Protein AF-A0A316Q9H5-F1 (afdb_monomer_lite)

pLDDT: mean 86.21, std 14.07, range [37.66, 97.75]

Sequence (95 aa):
MKAAITRQEIKKMECTAERGRWVGLIKLGDIPAFAHWLSDEQHEWTIQSPDVSEALRAYKPGRPVLVIHYDGRHTVCTRAAMALWYTFLCFREDG

Structure (mmCIF, N/CA/C/O backbone):
data_AF-A0A316Q9H5-F1
#
_entry.id   AF-A0A316Q9H5-F1
#
loop_
_atom_site.group_PDB
_atom_site.id
_atom_site.type_symbol
_atom_site.label_atom_id
_atom_site.label_alt_id
_atom_site.label_comp_id
_atom_site.label_asym_id
_atom_site.label_entity_id
_atom_site.label_seq_id
_atom_site.pdbx_PDB_ins_code
_atom_site.Cartn_x
_atom_site.Cartn_y
_atom_site.Cartn_z
_atom_site.occupancy
_atom_site.B_iso_or_equiv
_atom_site.auth_seq_id
_atom_site.auth_comp_id
_atom_site.auth_asym_id
_atom_site.auth_atom_id
_atom_site.pdbx_PDB_model_num
ATOM 1 N N . MET A 1 1 ? -22.561 15.006 1.102 1.00 37.66 1 MET A N 1
ATOM 2 C CA . MET A 1 1 ? -21.491 15.556 1.966 1.00 37.66 1 MET A CA 1
ATOM 3 C C . MET A 1 1 ? -21.064 14.475 2.952 1.00 37.66 1 MET A C 1
ATOM 5 O O . MET A 1 1 ? -21.802 14.206 3.892 1.00 37.66 1 MET A O 1
ATOM 9 N N . LYS A 1 2 ? -19.951 13.777 2.686 1.00 44.41 2 LYS A N 1
ATOM 10 C CA . LYS A 1 2 ? -19.397 12.764 3.606 1.00 44.41 2 LYS A CA 1
ATOM 11 C C . LYS A 1 2 ? -18.728 13.459 4.798 1.00 44.41 2 LYS A C 1
ATOM 13 O O . LYS A 1 2 ? -18.190 14.552 4.654 1.00 44.41 2 LYS A O 1
ATOM 18 N N . ALA A 1 3 ? -18.849 12.830 5.963 1.00 50.62 3 ALA A N 1
ATOM 19 C CA . ALA A 1 3 ? -18.533 13.378 7.276 1.00 50.62 3 ALA A CA 1
ATOM 20 C C . ALA A 1 3 ? -17.113 13.963 7.373 1.00 50.62 3 ALA A C 1
ATOM 22 O O . ALA A 1 3 ? -16.141 13.336 6.957 1.00 50.62 3 ALA A O 1
ATOM 23 N N . ALA A 1 4 ? -17.008 15.157 7.963 1.00 70.69 4 ALA A N 1
ATOM 24 C CA . ALA A 1 4 ? -15.736 15.744 8.354 1.00 70.69 4 ALA A CA 1
ATOM 25 C C . ALA A 1 4 ? -15.061 14.842 9.397 1.00 70.69 4 ALA A C 1
ATOM 27 O O . ALA A 1 4 ? -15.682 14.494 10.403 1.00 70.69 4 ALA A O 1
ATOM 28 N N . ILE A 1 5 ? -13.803 14.474 9.144 1.00 67.75 5 ILE A N 1
ATOM 29 C CA . ILE A 1 5 ? -12.980 13.675 10.059 1.00 67.75 5 ILE A CA 1
ATOM 30 C C . ILE A 1 5 ? -13.018 14.325 11.448 1.00 67.75 5 ILE A C 1
ATOM 32 O O . ILE A 1 5 ? -12.706 15.508 11.616 1.00 67.75 5 ILE A O 1
ATOM 36 N N . THR A 1 6 ? -13.429 13.558 12.450 1.00 80.88 6 THR A N 1
ATOM 37 C CA . THR A 1 6 ? -13.591 14.038 13.822 1.00 80.88 6 THR A CA 1
ATOM 38 C C . THR A 1 6 ? -12.235 14.237 14.502 1.00 80.88 6 THR A C 1
ATOM 40 O O . THR A 1 6 ? -11.240 13.586 14.184 1.00 80.88 6 THR A O 1
ATOM 43 N N . ARG A 1 7 ? -12.179 15.090 15.534 1.00 75.69 7 ARG A N 1
ATOM 44 C CA . ARG A 1 7 ? -10.953 15.278 16.340 1.00 75.69 7 ARG A CA 1
ATOM 45 C C . ARG A 1 7 ? -10.435 13.981 16.976 1.00 75.69 7 ARG A C 1
ATOM 47 O O . ARG A 1 7 ? -9.232 13.844 17.172 1.00 75.69 7 ARG A O 1
ATOM 54 N N . GLN A 1 8 ? -11.318 13.036 17.304 1.00 77.81 8 GLN A N 1
ATOM 55 C CA . GLN A 1 8 ? -10.914 11.725 17.823 1.00 77.81 8 GLN A CA 1
ATOM 56 C C . GLN A 1 8 ? -10.219 10.877 16.756 1.00 77.81 8 GLN A C 1
ATOM 58 O O . GLN A 1 8 ? -9.217 10.228 17.056 1.00 77.81 8 GLN A O 1
ATOM 63 N N . GLU A 1 9 ? -10.708 10.912 15.517 1.00 75.44 9 GLU A N 1
ATOM 64 C CA . GLU A 1 9 ? -10.068 10.233 14.389 1.00 75.44 9 GLU A CA 1
ATOM 65 C C . GLU A 1 9 ? -8.705 10.848 14.079 1.00 75.44 9 GLU A C 1
ATOM 67 O O . GLU A 1 9 ? -7.738 10.102 13.941 1.00 75.44 9 GLU A O 1
ATOM 72 N N . ILE A 1 10 ? -8.588 12.180 14.107 1.00 73.62 10 ILE A N 1
ATOM 73 C CA . ILE A 1 10 ? -7.302 12.881 13.954 1.00 73.62 10 ILE A CA 1
ATOM 74 C C . ILE A 1 10 ? -6.310 12.430 15.035 1.00 73.62 10 ILE A C 1
ATOM 76 O O . ILE A 1 10 ? -5.215 11.978 14.714 1.00 73.62 10 ILE A O 1
ATOM 80 N N . LYS A 1 11 ? -6.707 12.439 16.313 1.00 75.88 11 LYS A N 1
ATOM 81 C CA . LYS A 1 11 ? -5.825 12.032 17.421 1.00 75.88 11 LYS A CA 1
ATOM 82 C C . LYS A 1 11 ? -5.398 10.560 17.328 1.00 75.88 11 LYS A C 1
ATOM 84 O O . LYS A 1 11 ? -4.272 10.195 17.664 1.00 75.88 11 LYS A O 1
ATOM 89 N N . LYS A 1 12 ? -6.291 9.691 16.844 1.00 74.06 12 LYS A N 1
ATOM 90 C CA . LYS A 1 12 ? -5.981 8.280 16.573 1.00 74.06 12 LYS A CA 1
ATOM 91 C C . LYS A 1 12 ? -5.006 8.138 15.401 1.00 74.06 12 LYS A C 1
ATOM 93 O O . LYS A 1 12 ? -4.099 7.305 15.467 1.00 74.06 12 LYS A O 1
ATOM 98 N N . MET A 1 13 ? -5.167 8.947 14.353 1.00 69.12 13 MET A N 1
ATOM 99 C CA . MET A 1 13 ? -4.242 9.008 13.220 1.00 69.12 13 MET A CA 1
ATOM 100 C C . MET A 1 13 ? -2.855 9.482 13.659 1.00 69.12 13 MET A C 1
ATOM 102 O O . MET A 1 13 ? -1.879 8.847 13.274 1.00 69.12 13 MET A O 1
ATOM 106 N N . GLU A 1 14 ? -2.762 10.509 14.506 1.00 68.00 14 GLU A N 1
ATOM 107 C CA . GLU A 1 14 ? -1.502 11.024 15.065 1.00 68.00 14 GLU A CA 1
ATOM 108 C C . GLU A 1 14 ? -0.766 9.960 15.889 1.00 68.00 14 GLU A C 1
ATOM 110 O O . GLU A 1 14 ? 0.392 9.655 15.617 1.00 68.00 14 GLU A O 1
ATOM 115 N N . CYS A 1 15 ? -1.457 9.298 16.820 1.00 68.19 15 CYS A N 1
ATOM 116 C CA . CYS A 1 15 ? -0.849 8.249 17.646 1.00 68.19 15 CYS A CA 1
ATOM 117 C C . CYS A 1 15 ? -0.419 7.020 16.815 1.00 68.19 15 CYS A C 1
ATOM 119 O O . CYS A 1 15 ? 0.561 6.341 17.122 1.00 68.19 15 CYS A O 1
ATOM 121 N N . THR A 1 16 ? -1.129 6.734 15.720 1.00 67.38 16 THR A N 1
ATOM 122 C CA . THR A 1 16 ? -0.727 5.691 14.759 1.00 67.38 16 THR A CA 1
ATOM 123 C C . THR A 1 16 ? 0.468 6.144 13.913 1.00 67.38 16 THR A C 1
ATOM 125 O O . THR A 1 16 ? 1.356 5.344 13.622 1.00 67.38 16 THR A O 1
ATOM 128 N N . ALA A 1 17 ? 0.535 7.434 13.570 1.00 62.91 17 ALA A N 1
ATOM 129 C CA . ALA A 1 17 ? 1.649 8.026 12.844 1.00 62.91 17 ALA A CA 1
ATOM 130 C C . ALA A 1 17 ? 2.955 7.996 13.640 1.00 62.91 17 ALA A C 1
ATOM 132 O O . ALA A 1 17 ? 3.992 7.666 13.063 1.00 62.91 17 ALA A O 1
ATOM 133 N N . GLU A 1 18 ? 2.902 8.241 14.952 1.00 63.50 18 GLU A N 1
ATOM 134 C CA . GLU A 1 18 ? 4.053 8.094 15.857 1.00 63.50 18 GLU A CA 1
ATOM 135 C C . GLU A 1 18 ? 4.603 6.660 15.880 1.00 63.50 18 GLU A C 1
ATOM 137 O O . GLU A 1 18 ? 5.811 6.457 15.964 1.00 63.50 18 GLU A O 1
ATOM 142 N N . ARG A 1 19 ? 3.736 5.649 15.730 1.00 71.06 19 ARG A N 1
ATOM 143 C CA . ARG A 1 19 ? 4.139 4.231 15.652 1.00 71.06 19 ARG A CA 1
ATOM 144 C C . ARG A 1 19 ? 4.746 3.846 14.299 1.00 71.06 19 ARG A C 1
ATOM 146 O O . ARG A 1 19 ? 5.286 2.749 14.164 1.00 71.06 19 ARG A O 1
ATOM 153 N N . GLY A 1 20 ? 4.620 4.701 13.281 1.00 77.31 20 GLY A N 1
ATOM 154 C CA . GLY A 1 20 ? 5.151 4.478 11.933 1.00 77.31 20 GLY A CA 1
ATOM 155 C C . GLY A 1 20 ? 4.496 3.331 11.150 1.00 77.31 20 GLY A C 1
ATOM 156 O O . GLY A 1 20 ? 4.949 3.018 10.045 1.00 77.31 20 GLY A O 1
ATOM 157 N N . ARG A 1 21 ? 3.441 2.708 11.692 1.00 84.12 21 ARG A N 1
ATOM 158 C CA . ARG A 1 21 ? 2.715 1.579 11.093 1.00 84.12 21 ARG A CA 1
ATOM 159 C C . ARG A 1 21 ? 1.215 1.741 11.294 1.00 84.12 21 ARG A C 1
ATOM 161 O O . ARG A 1 21 ? 0.764 2.011 12.404 1.00 84.12 21 ARG A O 1
ATOM 168 N N . TRP A 1 22 ? 0.448 1.502 10.236 1.00 88.50 22 TRP A N 1
ATOM 169 C CA . TRP A 1 22 ? -1.011 1.568 10.246 1.00 88.50 22 TRP A CA 1
ATOM 170 C C . TRP A 1 22 ? -1.588 0.169 10.112 1.00 88.50 22 TRP A C 1
ATOM 172 O O . TRP A 1 22 ? -1.310 -0.520 9.134 1.00 88.50 22 TRP A O 1
ATOM 182 N N . VAL A 1 23 ? -2.395 -0.234 11.093 1.00 89.50 23 VAL A N 1
ATOM 183 C CA . VAL A 1 23 ? -3.036 -1.553 11.148 1.00 89.50 23 VAL A CA 1
ATOM 184 C C . VAL A 1 23 ? -4.497 -1.422 10.727 1.00 89.50 23 VAL A C 1
ATOM 186 O O . VAL A 1 23 ? -5.226 -0.588 11.261 1.00 89.50 23 VAL A O 1
ATOM 189 N N . GLY A 1 24 ? -4.922 -2.238 9.764 1.00 89.19 24 GLY A N 1
ATOM 190 C CA . GLY A 1 24 ? -6.296 -2.297 9.263 1.00 89.19 24 GLY A CA 1
ATOM 191 C C . GLY A 1 24 ? -6.755 -1.074 8.464 1.00 89.19 24 GLY A C 1
ATOM 192 O O . GLY A 1 24 ? -7.953 -0.921 8.253 1.00 89.19 24 GLY A O 1
ATOM 193 N N . LEU A 1 25 ? -5.834 -0.200 8.039 1.00 91.12 25 LEU A N 1
ATOM 194 C CA . LEU A 1 25 ? -6.167 0.996 7.258 1.00 91.12 25 LEU A CA 1
ATOM 195 C C . LEU A 1 25 ? -6.707 0.650 5.862 1.00 91.12 25 LEU A C 1
ATOM 197 O O . LEU A 1 25 ? -7.663 1.269 5.402 1.00 91.12 25 LEU A O 1
ATOM 201 N N . ILE A 1 26 ? -6.082 -0.323 5.200 1.00 93.50 26 ILE A N 1
ATOM 202 C CA . ILE A 1 26 ? -6.416 -0.748 3.841 1.00 93.50 26 ILE A CA 1
ATOM 203 C C . ILE A 1 26 ? -7.177 -2.063 3.970 1.00 93.50 26 ILE A C 1
ATOM 205 O O . ILE A 1 26 ? -6.670 -3.026 4.535 1.00 93.50 26 ILE A O 1
ATOM 209 N N . LYS A 1 27 ? -8.418 -2.141 3.492 1.00 93.56 27 LYS A N 1
ATOM 210 C CA . LYS A 1 27 ? -9.132 -3.422 3.538 1.00 93.56 27 LYS A CA 1
ATOM 211 C C . LYS A 1 27 ? -8.531 -4.357 2.496 1.00 93.56 27 LYS A C 1
ATOM 213 O O . LYS A 1 27 ? -8.268 -3.934 1.377 1.00 93.56 27 LYS A O 1
ATOM 218 N N . LEU A 1 28 ? -8.385 -5.638 2.839 1.00 93.56 28 LEU A N 1
ATOM 219 C CA . LEU A 1 28 ? -7.831 -6.647 1.928 1.00 93.56 28 LEU A CA 1
ATOM 220 C C . LEU A 1 28 ? -8.572 -6.672 0.575 1.00 93.56 28 LEU A C 1
ATOM 222 O O . LEU A 1 28 ? -7.940 -6.749 -0.470 1.00 93.56 28 LEU A O 1
ATOM 226 N N . GLY A 1 29 ? -9.902 -6.520 0.594 1.00 94.31 29 GLY A N 1
ATOM 227 C CA . GLY A 1 29 ? -10.731 -6.472 -0.616 1.00 94.31 29 GLY A CA 1
ATOM 228 C C . GLY A 1 29 ? -10.563 -5.214 -1.479 1.00 94.31 29 GLY A C 1
ATOM 229 O O . GLY A 1 29 ? -10.908 -5.253 -2.652 1.00 94.31 29 GLY A O 1
ATOM 230 N N . ASP A 1 30 ? -10.006 -4.126 -0.938 1.00 95.38 30 ASP A N 1
ATOM 231 C CA . ASP A 1 30 ? -9.740 -2.899 -1.700 1.00 95.38 30 ASP A CA 1
ATOM 232 C C . ASP A 1 30 ? -8.351 -2.907 -2.369 1.00 95.38 30 ASP A C 1
ATOM 234 O O . ASP A 1 30 ? -8.055 -2.038 -3.193 1.00 95.38 30 ASP A O 1
ATOM 238 N N . ILE A 1 31 ? -7.487 -3.875 -2.032 1.00 95.12 31 ILE A N 1
ATOM 239 C CA . ILE A 1 31 ? -6.120 -3.955 -2.565 1.00 95.12 31 ILE A CA 1
ATOM 240 C C . ILE A 1 31 ? -6.087 -4.055 -4.094 1.00 95.12 31 ILE A C 1
ATOM 242 O O . ILE A 1 31 ? -5.271 -3.344 -4.676 1.00 95.12 31 ILE A O 1
ATOM 246 N N . PRO A 1 32 ? -6.942 -4.842 -4.779 1.00 95.88 32 PRO A N 1
ATOM 247 C CA . PRO A 1 32 ? -6.918 -4.901 -6.241 1.00 95.88 32 PRO A CA 1
ATOM 248 C C . PRO A 1 32 ? -7.184 -3.544 -6.906 1.00 95.88 32 PRO A C 1
ATOM 250 O O . PRO A 1 32 ? -6.468 -3.162 -7.828 1.00 95.88 32 PRO A O 1
ATOM 253 N N . ALA A 1 33 ? -8.163 -2.782 -6.407 1.00 95.81 33 ALA A N 1
ATOM 254 C CA . ALA A 1 33 ? -8.476 -1.455 -6.938 1.00 95.81 33 ALA A CA 1
ATOM 255 C C . ALA A 1 33 ? -7.330 -0.464 -6.685 1.00 95.81 33 ALA A C 1
ATOM 257 O O . ALA A 1 33 ? -6.975 0.324 -7.559 1.00 95.81 33 ALA A O 1
ATOM 258 N N . PHE A 1 34 ? -6.712 -0.540 -5.506 1.00 96.19 34 PHE A N 1
ATOM 259 C CA . PHE A 1 34 ? -5.556 0.288 -5.182 1.00 96.19 34 PHE A CA 1
ATOM 260 C C . PHE A 1 34 ? -4.326 -0.066 -6.019 1.00 96.19 34 PHE A C 1
ATOM 262 O O . PHE A 1 34 ? -3.636 0.827 -6.498 1.00 96.19 34 PHE A O 1
ATOM 269 N N . ALA A 1 35 ? -4.065 -1.357 -6.228 1.00 96.81 35 ALA A N 1
ATOM 270 C CA . ALA A 1 35 ? -2.979 -1.831 -7.075 1.00 96.81 35 ALA A CA 1
ATOM 271 C C . ALA A 1 35 ? -3.160 -1.355 -8.521 1.00 96.81 35 ALA A C 1
ATOM 273 O O . ALA A 1 35 ? -2.199 -0.886 -9.122 1.00 96.81 35 ALA A O 1
ATOM 274 N N . HIS A 1 36 ? -4.392 -1.403 -9.039 1.00 96.06 36 HIS A N 1
ATOM 275 C CA . HIS A 1 36 ? -4.708 -0.885 -10.366 1.00 96.06 36 HIS A CA 1
ATOM 276 C C . HIS A 1 36 ? -4.406 0.614 -10.482 1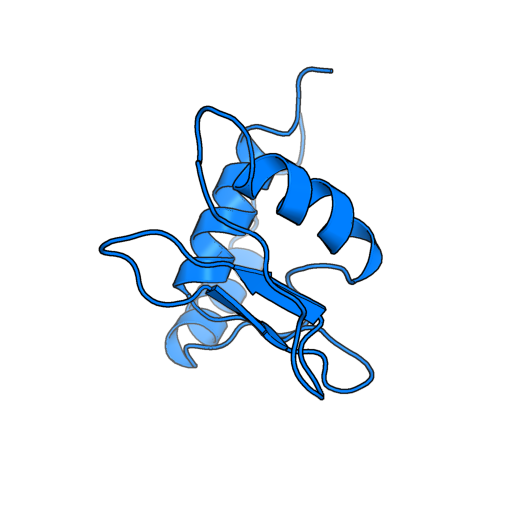.00 96.06 36 HIS A C 1
ATOM 278 O O . HIS A 1 36 ? -3.667 1.004 -11.381 1.00 96.06 36 HIS A O 1
ATOM 284 N N . TRP A 1 37 ? -4.888 1.423 -9.530 1.00 96.12 37 TRP A N 1
ATOM 285 C CA . TRP A 1 37 ? -4.613 2.865 -9.475 1.00 96.12 37 TRP A CA 1
ATOM 286 C C . TRP A 1 37 ? -3.116 3.178 -9.373 1.00 96.12 37 TRP A C 1
ATOM 288 O O . TRP A 1 37 ? -2.614 4.057 -10.057 1.00 96.12 37 TRP A O 1
ATOM 298 N N . LEU A 1 38 ? -2.366 2.425 -8.563 1.00 96.69 38 LEU A N 1
ATOM 299 C CA . LEU A 1 38 ? -0.914 2.592 -8.471 1.00 96.69 38 LEU A CA 1
ATOM 300 C C . LEU A 1 38 ? -0.218 2.334 -9.816 1.00 96.69 38 LEU A C 1
ATOM 302 O O . LEU A 1 38 ? 0.770 2.997 -10.124 1.00 96.69 38 LEU A O 1
ATOM 306 N N . SER A 1 39 ? -0.710 1.370 -10.592 1.00 96.50 39 SER A N 1
ATOM 307 C CA . SER A 1 39 ? -0.099 0.930 -11.851 1.00 96.50 39 SER A CA 1
ATOM 308 C C . SER A 1 39 ? -0.570 1.653 -13.107 1.00 96.50 39 SER A C 1
ATOM 310 O O . SER A 1 39 ? -0.146 1.277 -14.199 1.00 96.50 39 SER A O 1
ATOM 312 N N . ASP A 1 40 ? -1.457 2.639 -12.981 1.00 94.75 40 ASP A N 1
ATOM 313 C CA . ASP A 1 40 ? -1.940 3.386 -14.139 1.00 94.75 40 ASP A CA 1
ATOM 314 C C . ASP A 1 40 ? -0.827 4.241 -14.784 1.00 94.75 40 ASP A C 1
ATOM 316 O O . ASP A 1 40 ? 0.283 4.380 -14.260 1.00 94.75 40 ASP A O 1
ATOM 320 N N . GLU A 1 41 ? -1.133 4.827 -15.941 1.00 92.31 41 GLU A N 1
ATOM 321 C CA . GLU A 1 41 ? -0.186 5.648 -16.708 1.00 92.31 41 GLU A CA 1
ATOM 322 C C . GLU A 1 41 ? 0.279 6.905 -15.957 1.00 92.31 41 GLU A C 1
ATOM 324 O O . GLU A 1 41 ? 1.337 7.450 -16.261 1.00 92.31 41 GLU A O 1
ATOM 329 N N . GLN A 1 42 ? -0.488 7.376 -14.972 1.00 92.50 42 GLN A N 1
ATOM 330 C CA . GLN A 1 42 ? -0.165 8.573 -14.201 1.00 92.50 42 GLN A CA 1
ATOM 331 C C . GLN A 1 42 ? 0.753 8.256 -13.011 1.00 92.50 42 GLN A C 1
ATOM 333 O O . GLN A 1 42 ? 1.630 9.051 -12.654 1.00 92.50 42 GLN A O 1
ATOM 338 N N . HIS A 1 43 ? 0.543 7.116 -12.358 1.00 93.56 43 HIS A N 1
ATOM 339 C CA . HIS A 1 43 ? 1.197 6.746 -11.109 1.00 93.56 43 HIS A CA 1
ATOM 340 C C . HIS A 1 43 ? 2.373 5.791 -11.333 1.00 93.56 43 HIS A C 1
ATOM 342 O O . HIS A 1 43 ? 3.334 5.855 -10.559 1.00 93.56 43 HIS A O 1
ATOM 348 N N . GLU A 1 44 ? 2.363 4.999 -12.408 1.00 95.38 44 GLU A N 1
ATOM 349 C CA . GLU A 1 44 ? 3.487 4.223 -12.960 1.00 95.38 44 GLU A CA 1
ATOM 350 C C . GLU A 1 44 ? 4.218 3.325 -11.942 1.00 95.38 44 GLU A C 1
ATOM 352 O O . GLU A 1 44 ? 5.430 3.096 -12.035 1.00 95.38 44 GLU A O 1
ATOM 357 N N . TRP A 1 45 ? 3.521 2.836 -10.918 1.00 97.44 45 TRP A N 1
ATOM 358 C CA . TRP A 1 45 ? 4.088 1.819 -10.042 1.00 97.44 45 TRP A CA 1
ATOM 359 C C . TRP A 1 45 ? 4.030 0.461 -10.733 1.00 97.44 45 TRP A C 1
ATOM 361 O O . TRP A 1 45 ? 3.002 0.029 -11.244 1.00 97.44 45 TRP A O 1
ATOM 371 N N . THR A 1 46 ? 5.131 -0.275 -10.683 1.00 97.75 46 THR A N 1
ATOM 372 C CA . THR A 1 46 ? 5.168 -1.668 -11.121 1.00 97.75 46 THR A CA 1
ATOM 373 C C . THR A 1 46 ? 4.696 -2.565 -9.984 1.00 97.75 46 THR A C 1
ATOM 375 O O . THR A 1 46 ? 5.373 -2.664 -8.956 1.00 97.75 46 THR A O 1
ATOM 378 N N . ILE A 1 47 ? 3.553 -3.232 -10.159 1.00 97.56 47 ILE A N 1
ATOM 379 C CA . ILE A 1 47 ? 3.087 -4.252 -9.213 1.00 97.56 47 ILE A CA 1
ATOM 380 C C . ILE A 1 47 ? 3.947 -5.503 -9.371 1.00 97.56 47 ILE A C 1
AT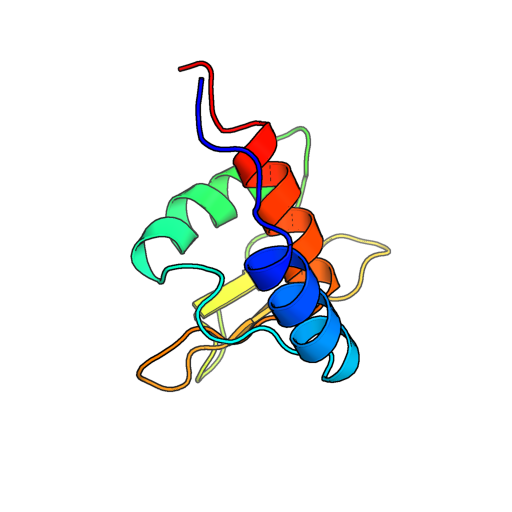OM 382 O O . ILE A 1 47 ? 4.181 -5.979 -10.480 1.00 97.56 47 ILE A O 1
ATOM 386 N N . GLN A 1 48 ? 4.430 -6.028 -8.251 1.00 96.25 48 GLN A N 1
ATOM 387 C CA . GLN A 1 48 ? 5.226 -7.248 -8.197 1.00 96.25 48 GLN A CA 1
ATOM 388 C C . GLN A 1 48 ? 4.442 -8.350 -7.490 1.00 96.25 48 GLN A C 1
ATOM 390 O O . GLN A 1 48 ? 3.493 -8.074 -6.752 1.00 96.2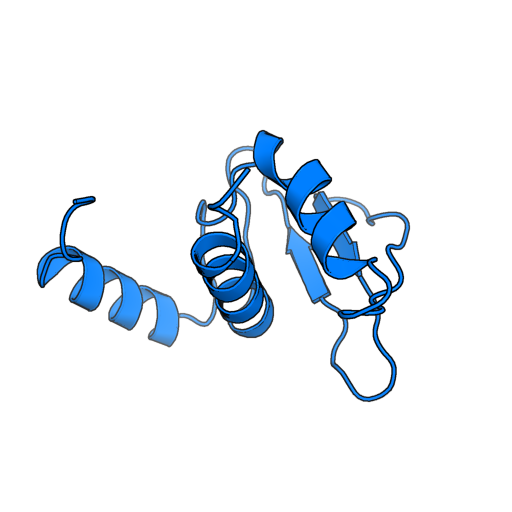5 48 GLN A O 1
ATOM 395 N N . SER A 1 49 ? 4.864 -9.601 -7.686 1.00 94.38 49 SER A N 1
ATOM 396 C CA . SER A 1 49 ? 4.366 -10.703 -6.863 1.00 94.38 49 SER A CA 1
ATOM 397 C C . SER A 1 49 ? 4.660 -10.393 -5.389 1.00 94.38 49 SER A C 1
ATOM 399 O O . SER A 1 49 ? 5.822 -10.133 -5.067 1.00 94.38 49 SER A O 1
ATOM 401 N N . PRO A 1 50 ? 3.651 -10.396 -4.501 1.00 93.75 50 PRO A N 1
ATOM 402 C CA . PRO A 1 50 ? 3.882 -10.264 -3.068 1.00 93.75 50 PRO A CA 1
ATOM 403 C C . PRO A 1 50 ? 4.674 -11.462 -2.524 1.00 93.75 50 PRO A C 1
ATOM 405 O O . PRO A 1 50 ? 4.496 -12.588 -3.000 1.00 93.75 50 PRO A O 1
ATOM 408 N N . ASP A 1 51 ? 5.519 -11.224 -1.519 1.00 93.31 51 ASP A N 1
ATOM 409 C CA . ASP A 1 51 ? 6.179 -12.284 -0.748 1.00 93.31 51 ASP A CA 1
ATOM 410 C C . ASP A 1 51 ? 5.244 -12.876 0.328 1.00 93.31 51 ASP A C 1
ATOM 412 O O . ASP A 1 51 ? 4.107 -12.441 0.537 1.00 93.31 51 ASP A O 1
ATOM 416 N N . VAL A 1 52 ? 5.732 -13.880 1.066 1.00 90.88 52 VAL A N 1
ATOM 417 C CA . VAL A 1 52 ? 5.021 -14.431 2.229 1.00 90.88 52 VAL A CA 1
ATOM 418 C C . VAL A 1 52 ? 4.676 -13.303 3.206 1.00 90.88 52 VAL A C 1
ATOM 420 O O . VAL A 1 52 ? 5.539 -12.507 3.571 1.00 90.88 52 VAL A O 1
ATOM 423 N N . SER A 1 53 ? 3.425 -13.269 3.675 1.00 90.62 53 SER A N 1
ATOM 424 C CA . SER A 1 53 ? 2.862 -12.230 4.560 1.00 90.62 53 SER A CA 1
ATOM 425 C C . SER A 1 53 ? 2.713 -10.834 3.939 1.00 90.62 53 SER A C 1
ATOM 427 O O . SER A 1 53 ? 2.407 -9.875 4.650 1.00 90.62 53 SER A O 1
ATOM 429 N N . GLU A 1 54 ? 2.871 -10.701 2.622 1.00 95.94 54 GLU A N 1
ATOM 430 C CA . GLU A 1 54 ? 2.563 -9.480 1.880 1.00 95.94 54 GLU A CA 1
ATOM 431 C C . GLU A 1 54 ? 1.236 -9.631 1.134 1.00 95.94 54 GLU A C 1
ATOM 433 O O . GLU A 1 54 ? 0.941 -10.655 0.526 1.00 95.94 54 GLU A O 1
ATOM 438 N N . ALA A 1 55 ? 0.420 -8.585 1.181 1.00 96.06 55 ALA A N 1
ATOM 439 C CA . ALA A 1 55 ? -0.799 -8.479 0.393 1.00 96.06 55 ALA A CA 1
ATOM 440 C C . ALA A 1 55 ? -0.601 -7.620 -0.864 1.00 96.06 55 ALA A C 1
ATOM 442 O O . ALA A 1 55 ? -1.346 -7.760 -1.829 1.00 96.06 55 ALA A O 1
ATOM 443 N N . LEU A 1 56 ? 0.397 -6.732 -0.858 1.00 97.38 56 LEU A N 1
ATOM 444 C CA . LEU A 1 56 ? 0.780 -5.925 -2.011 1.00 97.38 56 LEU A CA 1
ATOM 445 C C . LEU A 1 56 ? 2.263 -5.577 -1.941 1.00 97.38 56 LEU A C 1
ATOM 447 O O . LEU A 1 56 ? 2.741 -5.126 -0.896 1.00 97.38 56 LEU A O 1
ATOM 451 N N . ARG A 1 57 ? 2.936 -5.687 -3.085 1.00 97.25 57 ARG A N 1
ATOM 452 C CA . ARG A 1 57 ? 4.280 -5.166 -3.316 1.00 97.25 57 ARG A CA 1
ATOM 453 C C . ARG A 1 57 ? 4.293 -4.346 -4.599 1.00 97.25 57 ARG A C 1
ATOM 455 O O . ARG A 1 57 ? 3.862 -4.828 -5.645 1.00 97.25 57 ARG A O 1
ATOM 462 N N . ALA A 1 58 ? 4.790 -3.116 -4.525 1.00 97.06 58 ALA A N 1
ATOM 463 C CA . ALA A 1 58 ? 4.919 -2.248 -5.688 1.00 97.06 58 ALA A CA 1
ATOM 464 C C . ALA A 1 58 ? 6.242 -1.475 -5.683 1.00 97.06 58 ALA A C 1
ATOM 466 O O . ALA A 1 58 ? 6.740 -1.046 -4.639 1.00 97.06 58 ALA A O 1
ATOM 467 N N . TYR A 1 59 ? 6.801 -1.276 -6.871 1.00 96.19 59 TYR A N 1
ATOM 468 C CA . TYR A 1 59 ? 8.072 -0.596 -7.087 1.00 96.19 59 TYR A CA 1
ATOM 469 C C . TYR A 1 59 ? 7.893 0.621 -7.995 1.00 96.19 59 TYR A C 1
ATOM 471 O O . TYR A 1 59 ? 7.201 0.543 -9.005 1.00 96.19 59 TYR A O 1
ATOM 479 N N . LYS A 1 60 ? 8.562 1.729 -7.666 1.00 95.38 60 LYS A N 1
ATOM 480 C CA . LYS A 1 60 ? 8.727 2.875 -8.566 1.00 95.38 60 LYS A CA 1
ATOM 481 C C . LYS A 1 60 ? 10.178 3.368 -8.488 1.00 95.38 60 LYS A C 1
ATOM 483 O O . LYS A 1 60 ? 10.674 3.559 -7.372 1.00 95.38 60 LYS A O 1
ATOM 488 N N . PRO A 1 61 ? 10.873 3.587 -9.621 1.00 93.38 61 PRO A N 1
ATOM 489 C CA . PRO A 1 61 ? 12.232 4.120 -9.611 1.00 93.38 61 PRO A CA 1
ATOM 490 C C . PRO A 1 61 ? 12.347 5.404 -8.778 1.00 93.38 61 PRO A C 1
ATOM 492 O O . PRO A 1 61 ? 11.493 6.286 -8.842 1.00 93.38 61 PRO A O 1
ATOM 495 N N . GLY A 1 62 ? 13.394 5.497 -7.954 1.00 92.00 62 GLY A N 1
ATOM 496 C CA . GLY A 1 62 ? 13.611 6.643 -7.061 1.00 92.00 62 GLY A CA 1
ATOM 497 C C . GLY A 1 62 ? 12.675 6.710 -5.845 1.00 92.00 62 GLY A C 1
ATOM 498 O O . GLY A 1 62 ? 12.724 7.685 -5.093 1.00 92.00 62 GLY A O 1
ATOM 499 N N . ARG A 1 63 ? 11.833 5.693 -5.616 1.00 92.25 63 ARG A N 1
ATOM 500 C CA . ARG A 1 63 ? 10.983 5.569 -4.424 1.00 92.25 63 ARG A CA 1
ATOM 501 C C . ARG A 1 63 ? 11.327 4.294 -3.645 1.00 92.25 63 ARG A C 1
ATOM 503 O O . ARG A 1 63 ? 11.728 3.298 -4.245 1.00 92.25 63 ARG A O 1
ATOM 510 N N . PRO A 1 64 ? 11.158 4.292 -2.310 1.00 91.38 64 PRO A N 1
ATOM 511 C CA . PRO A 1 64 ? 11.185 3.056 -1.539 1.00 91.38 64 PRO A CA 1
ATOM 512 C C . PRO A 1 64 ? 10.119 2.078 -2.041 1.00 91.38 64 PRO A C 1
ATOM 514 O O . PRO A 1 64 ? 9.038 2.504 -2.455 1.00 91.38 64 PRO A O 1
ATOM 517 N N . VAL A 1 65 ? 10.409 0.778 -1.952 1.00 92.81 65 VAL A N 1
ATOM 518 C CA . VAL A 1 65 ? 9.430 -0.272 -2.257 1.00 92.81 65 VAL A CA 1
ATOM 519 C C . VAL A 1 65 ? 8.211 -0.094 -1.357 1.00 92.81 65 VAL A C 1
ATOM 521 O O . VAL A 1 65 ? 8.324 0.052 -0.136 1.00 92.81 65 VAL A O 1
ATOM 524 N N . LEU A 1 66 ? 7.039 -0.094 -1.976 1.00 95.38 66 LEU A N 1
ATOM 525 C CA . LEU A 1 66 ? 5.765 -0.048 -1.290 1.00 95.38 66 LEU A CA 1
ATOM 526 C C . LEU A 1 66 ? 5.365 -1.469 -0.904 1.00 95.38 66 LEU A C 1
ATOM 528 O O . LEU A 1 66 ? 5.187 -2.312 -1.778 1.00 95.38 66 LEU A O 1
ATOM 532 N N . VAL A 1 67 ? 5.190 -1.715 0.394 1.00 95.50 67 VAL A N 1
ATOM 533 C CA . VAL A 1 67 ? 4.740 -3.013 0.908 1.00 95.50 67 VAL A CA 1
ATOM 534 C C . VAL A 1 67 ? 3.540 -2.823 1.831 1.00 95.50 67 VAL A C 1
ATOM 536 O O . VAL A 1 67 ? 3.562 -1.986 2.743 1.00 95.50 67 VAL A O 1
ATOM 539 N N . ILE A 1 68 ? 2.494 -3.611 1.590 1.00 96.00 68 ILE A N 1
ATOM 540 C CA . ILE A 1 68 ? 1.378 -3.818 2.514 1.00 96.00 68 ILE A CA 1
ATOM 541 C C . ILE A 1 68 ? 1.482 -5.254 3.013 1.00 96.00 68 ILE A C 1
ATOM 543 O O . ILE A 1 68 ? 1.356 -6.190 2.228 1.00 96.00 68 ILE A O 1
ATOM 547 N N . HIS A 1 69 ? 1.684 -5.430 4.313 1.00 96.06 69 HIS A N 1
ATOM 548 C CA . HIS A 1 69 ? 1.690 -6.742 4.951 1.00 96.06 69 HIS A CA 1
ATOM 549 C C . HIS A 1 69 ? 0.276 -7.185 5.321 1.00 96.06 69 HIS A C 1
ATOM 551 O O . HIS A 1 69 ? -0.608 -6.346 5.497 1.00 96.06 69 HIS A O 1
ATOM 557 N N . TYR A 1 70 ? 0.080 -8.487 5.506 1.00 94.62 70 TYR A N 1
ATOM 558 C CA . TYR A 1 70 ? -1.125 -9.073 6.081 1.00 94.62 70 TYR A CA 1
ATOM 559 C C . TYR A 1 70 ? -0.739 -10.065 7.176 1.00 94.62 70 TYR A C 1
ATOM 561 O O . TYR A 1 70 ? -0.040 -11.042 6.921 1.00 94.62 70 TYR A O 1
ATOM 569 N N . ASP A 1 71 ? -1.198 -9.807 8.400 1.00 90.12 71 ASP A N 1
ATOM 570 C CA . ASP A 1 71 ? -0.862 -10.615 9.583 1.00 90.12 71 ASP A CA 1
ATOM 571 C C . ASP A 1 71 ? -1.810 -11.813 9.801 1.00 90.12 71 ASP A C 1
ATOM 573 O O . ASP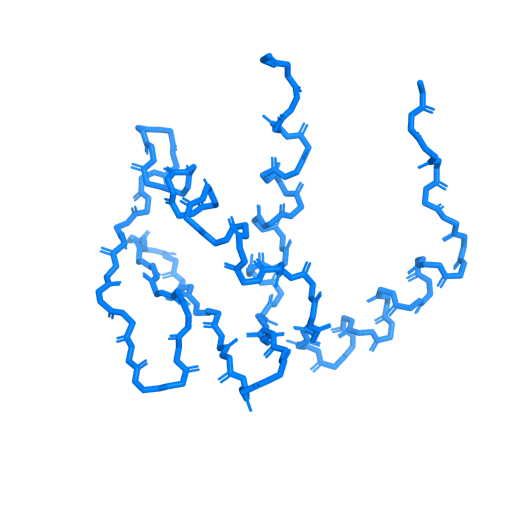 A 1 71 ? -1.760 -12.472 10.838 1.00 90.12 71 ASP A O 1
ATOM 577 N N . GLY A 1 72 ? -2.692 -12.093 8.836 1.00 90.06 72 GLY A N 1
ATOM 578 C CA . GLY A 1 72 ? -3.747 -13.103 8.950 1.00 90.06 72 GLY A CA 1
ATOM 579 C C . GLY A 1 72 ? -5.100 -12.541 9.392 1.00 90.06 72 GLY A C 1
ATOM 580 O O . GLY A 1 72 ? -6.112 -13.230 9.246 1.00 90.06 72 GLY A O 1
ATOM 581 N N . ARG A 1 73 ? -5.149 -11.294 9.879 1.00 91.00 73 ARG A N 1
ATOM 582 C CA . ARG A 1 73 ? -6.382 -10.627 10.328 1.00 91.00 73 ARG A CA 1
ATOM 583 C C . ARG A 1 73 ? -6.518 -9.194 9.815 1.00 91.00 73 ARG A C 1
ATOM 585 O O . ARG A 1 73 ? -7.619 -8.757 9.481 1.00 91.00 73 ARG A O 1
ATOM 592 N N . HIS A 1 74 ? -5.420 -8.454 9.759 1.00 91.44 74 HIS A N 1
ATOM 593 C CA . HIS A 1 74 ? -5.359 -7.050 9.390 1.00 91.44 74 HIS A CA 1
ATOM 594 C C . HIS A 1 74 ? -4.198 -6.788 8.432 1.00 91.44 74 HIS A C 1
ATOM 596 O O . HIS A 1 74 ? -3.153 -7.437 8.472 1.00 91.44 74 HIS A O 1
ATOM 602 N N . THR A 1 75 ? -4.366 -5.784 7.572 1.00 94.81 75 THR A N 1
ATOM 603 C CA . THR A 1 75 ? -3.244 -5.267 6.792 1.00 94.81 75 THR A CA 1
ATOM 604 C C . THR A 1 75 ? -2.371 -4.369 7.656 1.00 94.81 75 THR A C 1
ATOM 606 O O . THR A 1 75 ? -2.899 -3.598 8.459 1.00 94.81 75 THR A O 1
ATOM 609 N N . VAL A 1 76 ? -1.064 -4.362 7.429 1.00 93.00 76 VAL A N 1
ATOM 610 C CA . VAL A 1 76 ? -0.130 -3.442 8.082 1.00 93.00 76 VAL A CA 1
ATOM 611 C C . VAL A 1 76 ? 0.658 -2.697 7.018 1.00 93.00 76 VAL A C 1
ATOM 613 O O . VAL A 1 76 ? 1.290 -3.318 6.167 1.00 93.00 76 VAL A O 1
ATOM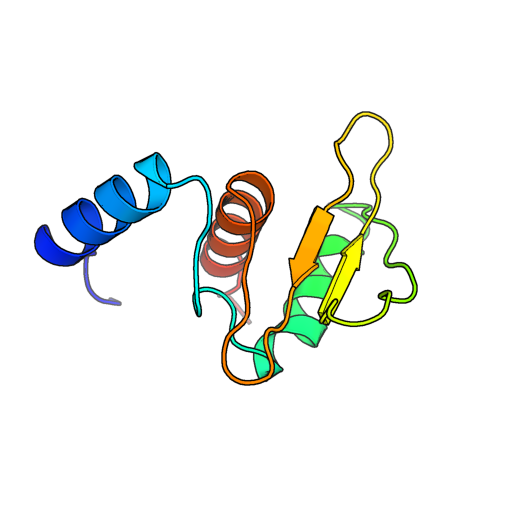 616 N N . CYS A 1 77 ? 0.639 -1.367 7.052 1.00 92.50 77 CYS A N 1
ATOM 617 C CA . CYS A 1 77 ? 1.313 -0.557 6.040 1.00 92.50 77 CYS A CA 1
ATOM 618 C C . CYS A 1 77 ? 2.143 0.583 6.643 1.00 92.50 77 CYS A C 1
ATOM 620 O O . CYS A 1 77 ? 1.947 0.999 7.789 1.00 92.50 77 CYS A O 1
ATOM 622 N N . THR A 1 78 ? 3.096 1.081 5.856 1.00 90.25 78 THR A N 1
ATOM 623 C CA . THR A 1 78 ? 3.978 2.197 6.227 1.00 90.25 78 THR A CA 1
ATOM 624 C C . THR A 1 78 ? 3.301 3.553 6.016 1.00 90.25 78 THR A C 1
ATOM 626 O O . THR A 1 78 ? 2.222 3.648 5.427 1.00 90.25 78 THR A O 1
ATOM 629 N N . ARG A 1 79 ? 3.971 4.635 6.436 1.00 87.75 79 ARG A N 1
ATOM 630 C CA . ARG A 1 79 ? 3.509 6.012 6.193 1.00 87.75 79 ARG A CA 1
ATOM 631 C C . ARG A 1 79 ? 3.380 6.338 4.704 1.00 87.75 79 ARG A C 1
ATOM 633 O O . ARG A 1 79 ? 2.454 7.041 4.322 1.00 87.75 79 ARG A O 1
ATOM 640 N N . ALA A 1 80 ? 4.290 5.828 3.873 1.00 89.44 80 ALA A N 1
ATOM 641 C CA . ALA A 1 80 ? 4.237 6.033 2.426 1.00 89.44 80 ALA A CA 1
ATOM 642 C C . ALA A 1 80 ? 2.990 5.370 1.822 1.00 89.44 80 ALA A C 1
ATOM 644 O O . ALA A 1 80 ? 2.263 6.004 1.063 1.00 89.44 80 ALA A O 1
ATOM 645 N N . ALA A 1 81 ? 2.696 4.136 2.241 1.00 92.56 81 ALA A N 1
ATOM 646 C CA . ALA A 1 81 ? 1.481 3.436 1.838 1.00 92.56 81 ALA A CA 1
ATOM 647 C C . ALA A 1 81 ? 0.213 4.124 2.330 1.00 92.56 81 ALA A C 1
ATOM 649 O O . ALA A 1 81 ? -0.736 4.257 1.568 1.00 92.56 81 ALA A O 1
ATOM 650 N N . MET A 1 82 ? 0.217 4.621 3.567 1.00 92.06 82 MET A N 1
ATOM 651 C CA . MET A 1 82 ? -0.891 5.407 4.103 1.00 92.06 82 MET A CA 1
ATOM 652 C C . MET A 1 82 ? -1.145 6.672 3.269 1.00 92.06 82 MET A C 1
ATOM 654 O O . MET A 1 82 ? -2.291 6.945 2.920 1.00 92.06 82 MET A O 1
ATOM 658 N N . ALA A 1 83 ? -0.099 7.422 2.911 1.00 90.56 83 ALA A N 1
ATOM 659 C CA . ALA A 1 83 ? -0.245 8.648 2.128 1.00 90.56 83 ALA A CA 1
ATOM 660 C C . ALA A 1 83 ? -0.804 8.372 0.722 1.00 90.56 83 ALA A C 1
ATOM 662 O O . ALA A 1 83 ? -1.723 9.060 0.277 1.00 90.56 83 ALA A O 1
ATOM 663 N N . LEU A 1 84 ? -0.297 7.338 0.044 1.00 94.31 84 LEU A N 1
ATOM 664 C CA . LEU A 1 84 ? -0.811 6.917 -1.262 1.00 94.31 84 LEU A CA 1
ATOM 665 C C . LEU A 1 84 ? -2.246 6.402 -1.166 1.00 94.31 84 LEU A C 1
ATOM 667 O O . LEU A 1 84 ? -3.062 6.729 -2.017 1.00 94.31 84 LEU A O 1
ATOM 671 N N . TRP A 1 85 ? -2.574 5.660 -0.110 1.00 94.81 85 TRP A N 1
ATOM 672 C CA . TRP A 1 85 ? -3.929 5.178 0.125 1.00 94.81 85 TRP A CA 1
ATOM 673 C C . TRP A 1 85 ? -4.924 6.326 0.302 1.00 94.81 85 TRP A C 1
ATOM 675 O O . TRP A 1 85 ? -5.962 6.334 -0.350 1.00 94.81 85 TRP A O 1
ATOM 685 N N . TYR A 1 86 ? -4.614 7.332 1.123 1.00 92.31 86 TYR A N 1
ATOM 686 C CA . TYR A 1 86 ? -5.496 8.497 1.238 1.00 92.31 86 TYR A CA 1
ATOM 687 C C . TYR A 1 86 ? -5.567 9.310 -0.053 1.00 92.31 86 TYR A C 1
ATOM 689 O O . TYR A 1 86 ? -6.634 9.817 -0.377 1.00 92.31 86 TYR A O 1
ATOM 697 N N . THR A 1 87 ? -4.469 9.394 -0.809 1.00 92.81 87 THR A N 1
ATOM 698 C CA . THR A 1 87 ? -4.473 10.024 -2.137 1.00 92.81 87 THR A CA 1
ATOM 699 C C . THR A 1 87 ? -5.455 9.300 -3.054 1.00 92.81 87 THR A C 1
ATOM 701 O O . THR A 1 87 ? -6.368 9.928 -3.579 1.00 92.81 87 THR A O 1
ATOM 704 N N . PHE A 1 88 ? -5.349 7.974 -3.150 1.00 93.56 88 PHE A N 1
ATOM 705 C CA . PHE A 1 88 ? -6.304 7.137 -3.867 1.00 93.56 88 PHE A CA 1
ATOM 706 C C . PHE A 1 88 ? -7.739 7.413 -3.416 1.00 93.56 88 PHE A C 1
ATOM 708 O O . PHE A 1 88 ? -8.575 7.713 -4.254 1.00 93.56 88 PHE A O 1
ATOM 715 N N . LEU A 1 89 ? -8.026 7.409 -2.109 1.00 90.75 89 LEU A N 1
ATOM 716 C CA . LEU A 1 89 ? -9.372 7.684 -1.592 1.00 90.75 89 LEU A CA 1
ATOM 717 C C . LEU A 1 89 ? -9.921 9.060 -1.994 1.00 90.75 89 LEU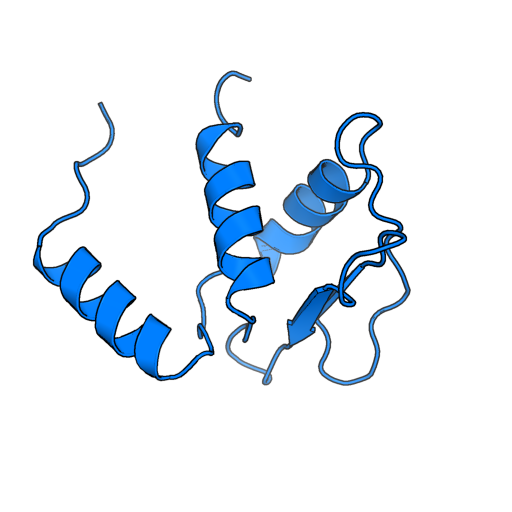 A C 1
ATOM 719 O O . LEU A 1 89 ? -11.116 9.160 -2.261 1.00 90.75 89 LEU A O 1
ATOM 723 N N . CYS A 1 90 ? -9.082 10.096 -2.032 1.00 86.81 90 CYS A N 1
ATOM 724 C CA . CYS A 1 90 ? -9.493 11.440 -2.442 1.00 86.81 90 CYS A CA 1
ATOM 725 C C . CYS A 1 90 ? -9.842 11.528 -3.931 1.00 86.81 90 CYS A C 1
ATOM 727 O O . CYS A 1 90 ? -10.684 12.339 -4.297 1.00 86.81 90 CYS A O 1
ATOM 729 N N . PHE A 1 91 ? -9.205 10.711 -4.771 1.00 81.38 91 PHE A N 1
ATOM 730 C CA . PHE A 1 91 ? -9.400 10.708 -6.225 1.00 81.38 91 PHE A CA 1
ATOM 731 C C . PHE A 1 91 ? -10.242 9.517 -6.717 1.00 81.38 91 PHE A C 1
ATOM 733 O O . PHE A 1 91 ? -10.330 9.281 -7.917 1.00 81.38 91 PHE A O 1
ATOM 740 N N . ARG A 1 92 ? -10.864 8.764 -5.797 1.00 74.69 92 ARG A N 1
ATOM 741 C CA . ARG A 1 92 ? -11.688 7.575 -6.089 1.00 74.69 92 ARG A CA 1
ATOM 742 C C . ARG A 1 92 ? -13.178 7.880 -6.334 1.00 74.69 92 ARG A C 1
ATOM 744 O O . ARG A 1 92 ? -13.931 6.953 -6.590 1.00 74.69 92 ARG A O 1
ATOM 751 N N . GLU A 1 93 ? -13.618 9.136 -6.274 1.00 56.00 93 GLU A N 1
ATOM 752 C CA . GLU A 1 93 ? -14.969 9.589 -6.677 1.00 56.00 93 GLU A CA 1
ATOM 753 C C . GLU A 1 93 ? -14.736 10.851 -7.548 1.00 56.00 93 GLU A C 1
ATOM 755 O O . GLU A 1 93 ? -14.091 11.775 -7.064 1.00 56.00 93 GLU A O 1
ATOM 760 N N . ASP A 1 94 ? -15.013 10.910 -8.859 1.00 41.97 94 ASP A N 1
ATOM 761 C CA . ASP A 1 94 ? -16.278 10.645 -9.568 1.00 41.97 94 ASP A CA 1
ATOM 762 C C . ASP A 1 94 ? -16.211 9.531 -10.642 1.00 41.97 94 ASP A C 1
ATOM 764 O O . ASP A 1 94 ? -15.556 9.679 -11.676 1.00 41.97 94 ASP A O 1
ATOM 768 N N . GLY A 1 95 ? -16.969 8.449 -10.438 1.00 39.72 95 GLY A N 1
ATOM 769 C CA . GLY A 1 95 ? -17.314 7.437 -11.442 1.00 39.72 95 GLY A CA 1
ATOM 770 C C . GLY A 1 95 ? -18.705 6.888 -11.171 1.00 39.72 95 GLY A C 1
ATOM 771 O O . GLY A 1 95 ? -18.978 6.597 -9.984 1.00 39.72 95 GLY A O 1
#

Radius of gyration: 13.77 Å; chains: 1; bounding box: 35×30×34 Å

Secondary structure (DSSP, 8-state):
-PPPPPHHHHHHHHHHHHTTEEES-S-GGGHHHHHHHHTSTTT--EEE---TTEEEEEE-TTSPPEEEEE-SSSEEEEHHHHHHHHHHHHTS---

Foldseek 3Di:
DDDDQDPVNVVVVVVCVVVQKDKQPQPLVCVVVLVPVCCDPVNNWDWDDDDVQWSTWTDDPPDPIFTWGHPPDIIMGGPVNVVSVVVCVVVVDDD